Protein AF-A0A060W425-F1 (afdb_monomer_lite)

Sequence (145 aa):
MTELSAAEKEDCVIVVFIAETDQQYANSVADNLKRLFPVEIQSGLLEIISPSVHFYPDFSRLKESFGDPKERVRWRTKQNLDYCFLMMYAQSKGTYYVQLEDDIVARPNYFTTMKNFALQQPSEEWMILEFSQLGFIGKPRPMPK

pLDDT: mean 83.43, std 13.23, range [44.88, 96.69]

Radius of gyration: 17.03 Å; chains: 1; bounding box: 37×42×44 Å

Foldseek 3Di:
DPQDDPVRLVQAAAEAEPADQPPVVLVVVVVVCCV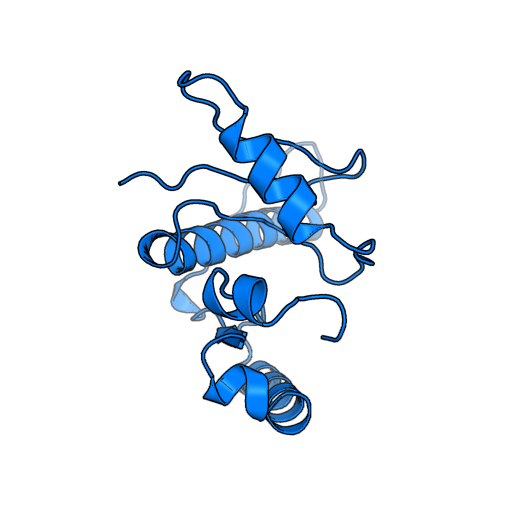VPVPCVVVRNYHYDYDHPVLDDDLVPDDDDPPDDSVVSSVVVSVVSSVVVQLVVCLVPHQKDFDADPPDDDDRCNSVVLVVVVVPDPPPQDAWDADDPDDRHGTIGGRDD

Organism: Oncorhynchus mykiss (NCBI:txid8022)

InterPro domains:
  IPR006759 Glycosyl transferase family 54 [PTHR12062] (2-139)
  IPR057279 MGAT4, conserved region [PF04666] (2-139)

Structure (mmCIF, N/CA/C/O backbone):
data_AF-A0A060W425-F1
#
_entry.id   AF-A0A060W425-F1
#
loop_
_atom_site.group_PDB
_atom_site.id
_atom_site.type_symbol
_atom_site.label_atom_id
_atom_site.label_alt_id
_atom_site.label_comp_id
_atom_site.label_asym_id
_atom_site.label_entity_id
_atom_site.label_seq_id
_atom_site.pdbx_PDB_ins_code
_atom_site.Cartn_x
_atom_site.Cartn_y
_atom_site.Cartn_z
_atom_site.occupancy
_atom_site.B_iso_or_equiv
_atom_site.auth_seq_id
_atom_site.auth_comp_id
_atom_site.auth_asym_id
_atom_site.auth_atom_id
_atom_site.pdbx_PDB_model_num
ATOM 1 N N . MET A 1 1 ? -0.671 -10.624 11.984 1.00 56.53 1 MET A N 1
ATOM 2 C CA . MET A 1 1 ? -1.253 -9.300 12.308 1.00 56.53 1 MET A CA 1
ATOM 3 C C . MET A 1 1 ? -1.715 -9.252 13.769 1.00 56.53 1 MET A C 1
ATOM 5 O O . MET A 1 1 ? -2.893 -9.058 14.057 1.00 56.53 1 MET A O 1
ATOM 9 N N . THR A 1 2 ? -0.782 -9.466 14.699 1.00 56.69 2 THR A N 1
ATOM 10 C CA . THR A 1 2 ? -1.025 -9.521 16.156 1.00 56.69 2 THR A CA 1
ATOM 11 C C . THR A 1 2 ? -0.772 -8.191 16.864 1.00 56.69 2 THR A C 1
ATOM 13 O O . THR A 1 2 ? -1.155 -8.045 18.015 1.00 56.69 2 THR A O 1
ATOM 16 N N . GLU A 1 3 ? -0.164 -7.226 16.171 1.00 72.94 3 GLU A N 1
ATOM 17 C CA . GLU A 1 3 ? 0.306 -5.963 16.758 1.00 72.94 3 GLU A CA 1
ATOM 18 C C . GLU A 1 3 ? -0.699 -4.804 16.649 1.00 72.94 3 GLU A C 1
ATOM 20 O O . GLU A 1 3 ? -0.427 -3.727 17.167 1.00 72.94 3 GLU A O 1
ATOM 25 N N . LEU A 1 4 ? -1.839 -5.001 15.971 1.00 81.88 4 LEU A N 1
ATOM 26 C CA . LEU A 1 4 ? -2.929 -4.019 15.915 1.00 81.88 4 LEU A CA 1
ATOM 27 C C . LEU A 1 4 ? -4.038 -4.422 16.886 1.00 81.88 4 LEU A C 1
ATOM 29 O O . LEU A 1 4 ? -4.554 -5.545 16.819 1.00 81.88 4 LEU A O 1
ATOM 33 N N . SER A 1 5 ? -4.434 -3.492 17.748 1.00 87.12 5 SER A N 1
ATOM 34 C CA . SER A 1 5 ? -5.623 -3.625 18.591 1.00 87.12 5 SER A CA 1
ATOM 35 C C . SER A 1 5 ? -6.909 -3.620 17.753 1.00 87.12 5 SER A C 1
ATOM 37 O O . SER A 1 5 ? -6.912 -3.215 16.592 1.00 87.12 5 SER A O 1
ATOM 39 N N . ALA A 1 6 ? -8.030 -4.064 18.332 1.00 87.94 6 ALA A N 1
ATOM 40 C CA . ALA A 1 6 ? -9.319 -4.076 17.630 1.00 87.94 6 ALA A CA 1
ATOM 41 C C . ALA A 1 6 ? -9.726 -2.677 17.129 1.00 87.94 6 ALA A C 1
ATOM 43 O O . ALA A 1 6 ? -10.121 -2.537 15.978 1.00 87.94 6 ALA A O 1
ATOM 44 N N . ALA A 1 7 ? -9.527 -1.644 17.954 1.00 88.75 7 ALA A N 1
ATOM 45 C CA . ALA A 1 7 ? -9.812 -0.261 17.579 1.00 88.75 7 ALA A CA 1
ATOM 46 C C . ALA A 1 7 ? -8.915 0.233 16.431 1.00 88.75 7 ALA A C 1
ATOM 48 O O . ALA A 1 7 ? -9.385 0.931 15.542 1.00 88.75 7 ALA A O 1
ATOM 49 N N . GLU A 1 8 ? -7.632 -0.146 16.413 1.00 88.94 8 GLU A N 1
ATOM 50 C CA . GLU A 1 8 ? -6.732 0.233 15.315 1.00 88.94 8 GLU A CA 1
ATOM 51 C C . GLU A 1 8 ? -7.090 -0.485 14.009 1.00 88.94 8 GLU A C 1
ATOM 53 O O . GLU A 1 8 ? -6.965 0.102 12.941 1.00 88.94 8 GLU A O 1
ATOM 58 N N . LYS A 1 9 ? -7.579 -1.730 14.075 1.00 89.19 9 LYS A N 1
ATOM 59 C CA . LYS A 1 9 ? -8.061 -2.462 12.891 1.00 89.19 9 LYS A CA 1
ATOM 60 C C . LYS A 1 9 ? -9.308 -1.829 12.271 1.00 89.19 9 LYS A C 1
ATOM 62 O O . LYS A 1 9 ? -9.486 -1.929 11.067 1.00 89.19 9 LYS A O 1
ATOM 67 N N . GLU A 1 10 ? -10.159 -1.196 13.071 1.00 90.31 10 GLU A N 1
ATOM 68 C CA . GLU A 1 10 ? -11.336 -0.469 12.572 1.00 90.31 10 GLU A CA 1
ATOM 69 C C . GLU A 1 10 ? -10.977 0.910 11.993 1.00 90.31 10 GLU A C 1
ATOM 71 O O . GLU A 1 10 ? -11.701 1.443 11.158 1.00 90.31 10 GLU A O 1
ATOM 76 N N . ASP A 1 11 ? -9.848 1.478 12.416 1.00 91.25 11 ASP A N 1
ATOM 77 C CA . ASP A 1 11 ? -9.389 2.823 12.052 1.00 91.25 11 ASP A CA 1
ATOM 78 C C . ASP A 1 11 ? -8.332 2.821 10.930 1.00 91.25 11 ASP A C 1
ATOM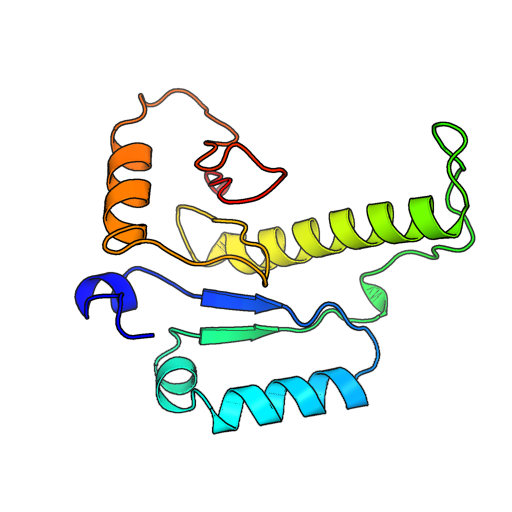 80 O O . ASP A 1 11 ? -7.753 3.859 10.601 1.00 91.25 11 ASP A O 1
ATOM 84 N N . CYS A 1 12 ? -8.045 1.663 10.329 1.00 92.19 12 CYS A N 1
ATOM 85 C CA . CYS A 1 12 ? -7.091 1.563 9.231 1.00 92.19 12 CYS A CA 1
ATOM 86 C C . CYS A 1 12 ? -7.496 0.549 8.165 1.00 92.19 12 CYS A C 1
ATOM 88 O O . CYS A 1 12 ? -8.253 -0.387 8.403 1.00 92.19 12 CYS A O 1
ATOM 90 N N . VAL A 1 13 ? -6.930 0.741 6.975 1.00 94.19 13 VAL A N 1
ATOM 91 C CA . VAL A 1 13 ? -7.003 -0.207 5.866 1.00 94.19 13 VAL A CA 1
ATOM 92 C C . VAL A 1 13 ? -5.581 -0.475 5.397 1.00 94.19 13 VAL A C 1
ATOM 94 O O . VAL A 1 13 ? -4.799 0.450 5.168 1.00 94.19 13 VAL A O 1
ATOM 97 N N . ILE A 1 14 ? -5.243 -1.750 5.263 1.00 93.69 14 ILE A N 1
ATOM 98 C CA . ILE A 1 14 ? -3.970 -2.229 4.743 1.00 93.69 14 ILE A CA 1
ATOM 99 C C . ILE A 1 14 ? -4.192 -2.602 3.282 1.00 93.69 14 ILE A C 1
ATOM 101 O O . ILE A 1 14 ? -4.981 -3.488 2.969 1.00 93.69 14 ILE A O 1
ATOM 105 N N . VAL A 1 15 ? -3.470 -1.942 2.383 1.00 95.06 15 VAL A N 1
ATOM 106 C CA . VAL A 1 15 ? -3.530 -2.229 0.949 1.00 95.06 15 VAL A CA 1
ATOM 107 C C . VAL A 1 15 ? -2.252 -2.948 0.537 1.00 95.06 15 VAL A C 1
ATOM 109 O O . VAL A 1 15 ? -1.162 -2.386 0.625 1.00 95.06 15 VAL A O 1
ATOM 112 N N . VAL A 1 16 ? -2.384 -4.185 0.067 1.00 95.06 16 VAL A N 1
ATOM 113 C CA . VAL A 1 16 ? -1.292 -4.950 -0.540 1.00 95.06 16 VAL A CA 1
ATOM 114 C C . VAL A 1 16 ? -1.376 -4.794 -2.049 1.00 95.06 16 VAL A C 1
ATOM 116 O O . VAL A 1 16 ? -2.311 -5.271 -2.694 1.00 95.06 16 VAL A O 1
ATOM 119 N N . PHE A 1 17 ? -0.378 -4.123 -2.615 1.00 95.06 17 PHE A N 1
ATOM 120 C CA . PHE A 1 17 ? -0.268 -3.921 -4.051 1.00 95.06 17 PHE A CA 1
ATOM 121 C C . PHE A 1 17 ? 0.673 -4.938 -4.680 1.00 95.06 17 PHE A C 1
ATOM 123 O O . PHE A 1 17 ? 1.878 -4.929 -4.439 1.00 95.06 17 PHE A O 1
ATOM 130 N N . ILE A 1 18 ? 0.117 -5.797 -5.527 1.00 94.88 18 ILE A N 1
ATOM 131 C CA . ILE A 1 18 ? 0.885 -6.731 -6.340 1.00 94.88 18 ILE A CA 1
ATOM 132 C C . ILE A 1 18 ? 1.284 -5.987 -7.613 1.00 94.88 18 ILE A C 1
ATOM 134 O O . ILE A 1 18 ? 0.512 -5.929 -8.568 1.00 94.88 18 ILE A O 1
ATOM 138 N N . ALA A 1 19 ? 2.473 -5.385 -7.608 1.00 92.19 19 ALA A N 1
ATOM 139 C CA . ALA A 1 19 ? 2.974 -4.509 -8.668 1.00 92.19 19 ALA A CA 1
ATOM 140 C C . ALA A 1 19 ? 3.421 -5.263 -9.941 1.00 92.19 19 ALA A C 1
ATOM 142 O O . ALA A 1 19 ? 4.462 -4.955 -10.520 1.00 92.19 19 ALA A O 1
ATOM 143 N N . GLU A 1 20 ? 2.640 -6.246 -10.386 1.00 91.38 20 GLU A N 1
ATOM 144 C CA . GLU A 1 20 ? 2.913 -7.078 -11.556 1.00 91.38 20 GLU A CA 1
ATOM 145 C C . GLU A 1 20 ? 1.784 -6.972 -12.576 1.00 91.38 20 GLU A C 1
ATOM 147 O O . GLU A 1 20 ? 0.606 -6.927 -12.227 1.00 91.38 20 GLU A O 1
ATOM 152 N N . THR A 1 21 ? 2.144 -6.944 -13.860 1.00 88.25 21 THR A N 1
ATOM 153 C CA . THR A 1 21 ? 1.168 -6.887 -14.962 1.00 88.25 21 THR A CA 1
ATOM 154 C C . THR A 1 21 ? 0.736 -8.265 -15.451 1.00 88.25 21 THR A C 1
ATOM 156 O O . THR A 1 21 ? -0.262 -8.373 -16.163 1.00 88.25 21 THR A O 1
ATOM 159 N N . ASP A 1 22 ? 1.491 -9.315 -15.112 1.00 92.94 22 ASP A N 1
ATOM 160 C CA . ASP A 1 22 ? 1.092 -10.691 -15.398 1.00 92.94 22 ASP A CA 1
ATOM 161 C C . ASP A 1 22 ? -0.068 -11.081 -14.477 1.00 92.94 22 ASP A C 1
ATOM 163 O O . ASP A 1 22 ? 0.096 -11.287 -13.273 1.00 92.94 22 ASP A O 1
ATOM 167 N N . GLN A 1 23 ? -1.256 -11.194 -15.068 1.00 90.38 23 GLN A N 1
ATOM 168 C CA . GLN A 1 23 ? -2.474 -11.537 -14.346 1.00 90.38 23 GLN A CA 1
ATOM 169 C C . GLN A 1 23 ? -2.427 -12.940 -13.740 1.00 90.38 23 GLN A C 1
ATOM 171 O O . GLN A 1 23 ? -3.002 -13.149 -12.676 1.00 90.38 23 GLN A O 1
ATOM 176 N N . GLN A 1 24 ? -1.765 -13.908 -14.378 1.00 93.81 24 GLN A N 1
ATOM 177 C CA . GLN A 1 24 ? -1.678 -15.264 -13.834 1.00 93.81 24 GLN A CA 1
ATOM 178 C C . GLN A 1 24 ? -0.841 -15.262 -12.559 1.00 93.81 24 GLN A C 1
ATOM 180 O O . GLN A 1 24 ? -1.267 -15.802 -11.535 1.00 93.81 24 GLN A O 1
ATOM 185 N N . TYR A 1 25 ? 0.307 -14.584 -12.602 1.00 94.31 25 TYR A N 1
ATOM 186 C CA . TYR A 1 25 ? 1.146 -14.402 -11.427 1.00 94.31 25 TYR A CA 1
ATOM 187 C C . TYR A 1 25 ? 0.410 -13.624 -10.331 1.00 94.31 25 TYR A C 1
ATOM 189 O O . TYR A 1 25 ? 0.303 -14.115 -9.206 1.00 94.31 25 TYR A O 1
ATOM 197 N N . ALA A 1 26 ? -0.175 -12.468 -10.659 1.00 94.94 26 ALA A N 1
ATOM 198 C CA . ALA A 1 26 ? -0.882 -11.642 -9.685 1.00 94.94 26 ALA A CA 1
ATOM 199 C C . ALA A 1 26 ? -2.044 -12.391 -9.013 1.00 94.94 26 ALA A C 1
ATOM 201 O O . ALA A 1 26 ? -2.179 -12.347 -7.789 1.00 94.94 26 ALA A O 1
ATOM 202 N N . ASN A 1 27 ? -2.826 -13.155 -9.781 1.00 94.69 27 ASN A N 1
ATOM 203 C CA . ASN A 1 27 ? -3.899 -13.988 -9.238 1.00 94.69 27 ASN A CA 1
ATOM 204 C C . ASN A 1 27 ? -3.356 -15.085 -8.316 1.00 94.69 27 ASN A C 1
ATOM 206 O O . ASN A 1 27 ? -3.911 -15.305 -7.243 1.00 94.69 27 ASN A O 1
ATOM 210 N N . SER A 1 28 ? -2.242 -15.728 -8.680 1.00 96.69 28 SER A N 1
ATOM 211 C CA . SER A 1 28 ? -1.628 -16.758 -7.834 1.00 96.69 28 SER A CA 1
ATOM 212 C C . SER A 1 28 ? -1.176 -16.209 -6.472 1.00 96.69 28 SER A C 1
ATOM 214 O O . SER A 1 28 ? -1.399 -16.850 -5.440 1.00 96.69 28 SER A O 1
ATOM 216 N N . VAL A 1 29 ? -0.607 -14.997 -6.446 1.00 95.75 29 VAL A N 1
ATOM 217 C CA . VAL A 1 29 ? -0.203 -14.317 -5.207 1.00 95.75 29 VAL A CA 1
ATOM 218 C C . VAL A 1 29 ? -1.433 -13.890 -4.407 1.00 95.75 29 VAL A C 1
ATOM 220 O O . VAL A 1 29 ? -1.498 -14.140 -3.204 1.00 95.75 29 VAL A O 1
ATOM 223 N N . ALA A 1 30 ? -2.443 -13.318 -5.065 1.00 95.31 30 ALA A N 1
ATOM 224 C CA . ALA A 1 30 ? -3.689 -12.925 -4.419 1.00 95.31 30 ALA A CA 1
ATOM 225 C C . ALA A 1 30 ? -4.400 -14.123 -3.771 1.00 95.31 30 ALA A C 1
ATOM 227 O O . ALA A 1 30 ? -4.858 -14.029 -2.635 1.00 95.31 30 ALA A O 1
ATOM 228 N N . ASP A 1 31 ? -4.452 -15.272 -4.443 1.00 96.31 31 ASP A N 1
ATOM 229 C CA . ASP A 1 31 ? -5.068 -16.487 -3.905 1.00 96.31 31 ASP A CA 1
ATOM 230 C C . ASP A 1 31 ? -4.250 -17.111 -2.768 1.00 96.31 31 ASP A C 1
ATOM 232 O O . ASP A 1 31 ? -4.805 -17.729 -1.856 1.00 96.31 31 ASP A O 1
ATOM 236 N N . ASN A 1 32 ? -2.928 -16.928 -2.765 1.00 96.62 32 ASN A N 1
ATOM 237 C CA . ASN A 1 32 ? -2.102 -17.268 -1.612 1.00 96.62 32 ASN A CA 1
ATOM 238 C C . ASN A 1 32 ? -2.469 -16.395 -0.399 1.00 96.62 32 ASN A C 1
ATOM 240 O O . ASN A 1 32 ? -2.811 -16.929 0.656 1.00 96.62 32 ASN A O 1
ATOM 244 N N . LEU A 1 33 ? -2.508 -15.074 -0.580 1.00 95.06 33 LEU A N 1
ATOM 245 C CA . LEU A 1 33 ? -2.860 -14.124 0.477 1.00 95.06 33 LEU A CA 1
ATOM 246 C C . LEU A 1 33 ? -4.280 -14.344 1.010 1.00 95.06 33 LEU A C 1
ATOM 248 O O . LEU A 1 33 ? -4.478 -14.324 2.221 1.00 95.06 33 LEU A O 1
ATOM 252 N N . LYS A 1 34 ? -5.252 -14.653 0.141 1.00 94.88 34 LYS A N 1
ATOM 253 C CA . LYS A 1 34 ? -6.622 -15.010 0.550 1.00 94.88 34 LYS A CA 1
ATOM 254 C C . LYS A 1 34 ? -6.679 -16.231 1.459 1.00 94.88 34 LYS A C 1
ATOM 256 O O . LYS A 1 34 ? -7.512 -16.279 2.357 1.00 94.88 34 LYS A O 1
ATOM 261 N N . ARG A 1 35 ? -5.809 -17.219 1.236 1.00 95.81 35 ARG A N 1
ATOM 262 C CA . ARG A 1 35 ? -5.730 -18.407 2.098 1.00 95.81 35 ARG A CA 1
ATOM 263 C C . ARG A 1 35 ? -5.042 -18.116 3.429 1.00 95.81 35 ARG A C 1
ATOM 265 O O . ARG A 1 35 ? -5.405 -18.735 4.422 1.00 95.81 35 ARG A O 1
ATOM 272 N N . LEU A 1 36 ? -4.069 -17.205 3.449 1.00 95.69 36 LEU A N 1
ATOM 273 C CA . LEU A 1 36 ? -3.323 -16.847 4.660 1.00 95.69 36 LEU A CA 1
ATOM 274 C C . LEU A 1 36 ? -4.072 -15.856 5.563 1.00 95.69 36 LEU A C 1
ATOM 276 O O . LEU A 1 36 ? -3.981 -15.975 6.782 1.00 95.69 36 LEU A O 1
ATOM 280 N N . PHE A 1 37 ? -4.817 -14.913 4.979 1.00 95.00 37 PHE A N 1
ATOM 281 C CA . PHE A 1 37 ? -5.486 -13.811 5.687 1.00 95.00 37 PHE A CA 1
ATOM 282 C C . PHE A 1 37 ? -6.987 -13.696 5.353 1.00 95.00 37 PHE A C 1
ATOM 284 O O . PHE A 1 37 ? -7.465 -12.612 5.005 1.00 95.00 37 PHE A O 1
ATOM 291 N N . PRO A 1 38 ? -7.767 -14.794 5.413 1.00 95.31 38 PRO A N 1
ATOM 292 C CA . PRO A 1 38 ? -9.171 -14.766 5.008 1.00 95.31 38 PRO A CA 1
ATOM 293 C C . PRO A 1 38 ? -10.013 -13.837 5.891 1.00 95.31 38 PRO A C 1
ATOM 295 O O . PRO A 1 38 ? -10.919 -13.175 5.390 1.00 95.31 38 PRO A O 1
ATOM 298 N N . VAL A 1 39 ? -9.702 -13.765 7.190 1.00 94.25 39 VAL A N 1
ATOM 299 C CA . VAL A 1 39 ? -10.453 -12.964 8.166 1.00 94.25 39 VAL A CA 1
ATOM 300 C C . VAL A 1 39 ? -10.241 -11.475 7.915 1.00 94.25 39 VAL A C 1
ATOM 302 O O . VAL A 1 39 ? -11.209 -10.725 7.861 1.00 94.25 39 VAL A O 1
ATOM 305 N N . GLU A 1 40 ? -8.994 -11.050 7.719 1.00 94.12 40 GLU A N 1
ATOM 306 C CA . GLU A 1 40 ? -8.654 -9.645 7.499 1.00 94.12 40 GLU A CA 1
ATOM 307 C C . GLU A 1 40 ? -9.164 -9.126 6.153 1.00 94.12 40 GLU A C 1
ATOM 309 O O . GLU A 1 40 ? -9.576 -7.972 6.051 1.00 94.12 40 GLU A O 1
ATOM 314 N N . ILE A 1 41 ? -9.193 -9.979 5.127 1.00 94.69 41 ILE A N 1
ATOM 315 C CA . ILE A 1 41 ? -9.787 -9.626 3.832 1.00 94.69 41 ILE A CA 1
ATOM 316 C C . ILE A 1 41 ? -11.304 -9.516 3.956 1.00 94.69 41 ILE A C 1
ATOM 318 O O . ILE A 1 41 ? -11.899 -8.554 3.476 1.00 94.69 41 ILE A O 1
ATOM 322 N N . GLN A 1 42 ? -11.946 -10.476 4.626 1.00 94.12 42 GLN A N 1
ATOM 323 C CA . GLN A 1 42 ? -13.394 -10.456 4.813 1.00 94.12 42 GLN A CA 1
ATOM 324 C C . GLN A 1 42 ? -13.854 -9.264 5.661 1.00 94.12 42 GLN A C 1
ATOM 326 O O . GLN A 1 42 ? -14.927 -8.720 5.407 1.00 94.12 42 GLN A O 1
ATOM 331 N N . SER A 1 43 ? -13.056 -8.843 6.646 1.00 93.62 43 SER A N 1
ATOM 332 C CA . SER A 1 43 ? -13.360 -7.673 7.471 1.00 93.62 43 SER A CA 1
ATOM 333 C C . SER A 1 43 ? -13.112 -6.339 6.759 1.00 93.62 43 SER A C 1
ATOM 335 O O . SER A 1 43 ? -13.434 -5.300 7.325 1.00 93.62 43 SER A O 1
ATOM 337 N N . GLY A 1 44 ? -12.512 -6.345 5.562 1.00 92.44 44 GLY A N 1
ATOM 338 C CA . GLY A 1 44 ? -12.097 -5.132 4.851 1.00 92.44 44 GLY A CA 1
ATOM 339 C C . GLY A 1 44 ? -10.839 -4.466 5.419 1.00 92.44 44 GLY A C 1
ATOM 340 O O . GLY A 1 44 ? -10.481 -3.379 4.980 1.00 92.44 44 GLY A O 1
ATOM 341 N N . LEU A 1 45 ? -10.149 -5.113 6.368 1.00 94.06 45 LEU A N 1
ATOM 342 C CA . LEU A 1 45 ? -8.878 -4.618 6.903 1.00 94.06 45 LEU A CA 1
ATOM 343 C C . LEU A 1 45 ? -7.761 -4.759 5.866 1.00 94.06 45 LEU A C 1
ATOM 345 O O . LEU A 1 45 ? -6.883 -3.906 5.802 1.00 94.06 45 LEU A O 1
ATOM 349 N N . LEU A 1 46 ? -7.773 -5.841 5.082 1.00 95.50 46 LEU A N 1
ATOM 350 C CA . LEU A 1 46 ? -6.770 -6.127 4.062 1.00 95.50 46 LEU A CA 1
ATOM 351 C C . LEU A 1 46 ? -7.394 -6.109 2.665 1.00 95.50 46 LEU A C 1
ATOM 353 O O . LEU A 1 46 ? -8.208 -6.964 2.323 1.00 95.50 46 LEU A O 1
ATOM 357 N N . GLU A 1 47 ? -6.951 -5.184 1.825 1.00 95.62 47 GLU A N 1
ATOM 358 C CA . GLU A 1 47 ? -7.328 -5.110 0.417 1.00 95.62 47 GLU A CA 1
ATOM 359 C C . GLU A 1 47 ? -6.143 -5.510 -0.459 1.00 95.62 47 GLU A C 1
ATOM 361 O O . GLU A 1 47 ? -5.016 -5.066 -0.247 1.00 95.62 47 GLU A O 1
ATOM 366 N N . ILE A 1 48 ? -6.388 -6.353 -1.460 1.00 95.44 48 ILE A N 1
ATOM 367 C CA . ILE A 1 48 ? -5.363 -6.794 -2.408 1.00 95.44 48 ILE A CA 1
ATOM 368 C C . ILE A 1 48 ? -5.706 -6.204 -3.764 1.00 95.44 48 ILE A C 1
ATOM 370 O O . ILE A 1 48 ? -6.794 -6.449 -4.289 1.00 95.44 48 ILE A O 1
ATOM 374 N N . ILE A 1 49 ? -4.774 -5.452 -4.340 1.00 94.94 49 ILE A N 1
ATOM 375 C CA . ILE A 1 49 ? -4.958 -4.824 -5.645 1.00 94.94 49 ILE A CA 1
ATOM 376 C C . ILE A 1 49 ? -3.774 -5.115 -6.560 1.00 94.94 49 ILE A C 1
ATOM 378 O O . ILE A 1 49 ? -2.648 -5.328 -6.112 1.00 94.94 49 ILE A O 1
ATOM 382 N N . SER A 1 50 ? -4.031 -5.091 -7.862 1.00 94.25 50 SER A N 1
ATOM 383 C CA . SER A 1 50 ? -3.016 -5.200 -8.904 1.00 94.25 50 SER A CA 1
ATOM 384 C C . SER A 1 50 ? -3.297 -4.169 -9.998 1.00 94.25 50 SER A C 1
ATOM 386 O O . SER A 1 50 ? -4.460 -3.829 -10.244 1.00 94.25 50 SER A O 1
ATOM 388 N N . PRO A 1 51 ? -2.264 -3.660 -10.674 1.00 92.00 51 PRO A N 1
ATOM 389 C CA . PRO A 1 51 ? -2.424 -2.649 -11.701 1.00 92.00 51 PRO A CA 1
ATOM 390 C C . PRO A 1 51 ? -2.920 -3.287 -13.002 1.00 92.00 51 PRO A C 1
ATOM 392 O O . PRO A 1 51 ? -2.592 -4.427 -13.334 1.00 92.00 51 PRO A O 1
ATOM 395 N N . SER A 1 52 ? -3.680 -2.528 -13.791 1.00 89.25 52 SER A N 1
ATOM 396 C CA . SER A 1 52 ? -3.909 -2.892 -15.191 1.00 89.25 52 SER A CA 1
ATOM 397 C C . SER A 1 52 ? -2.650 -2.603 -16.005 1.00 89.25 52 SER A C 1
ATOM 399 O O . SER A 1 52 ? -1.999 -1.581 -15.793 1.00 89.25 52 SER A O 1
ATOM 401 N N . VAL A 1 53 ? -2.344 -3.435 -17.003 1.00 86.44 53 V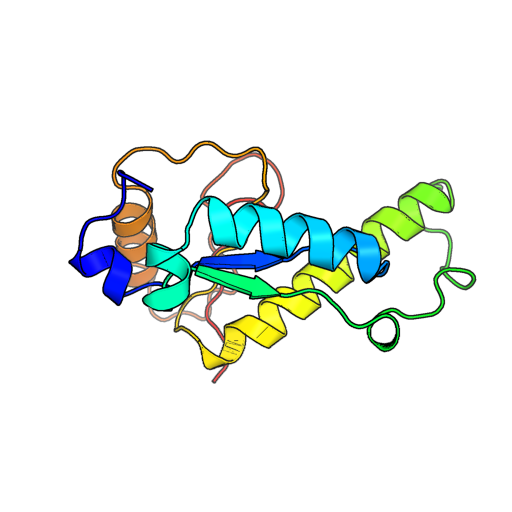AL A N 1
ATOM 402 C CA . VAL A 1 53 ? -1.241 -3.175 -17.947 1.00 86.44 53 VAL A CA 1
ATOM 403 C C . VAL A 1 53 ? -1.377 -1.811 -18.638 1.00 86.44 53 VAL A C 1
ATOM 405 O O . VAL A 1 53 ? -0.377 -1.172 -18.943 1.00 86.44 53 VAL A O 1
ATOM 408 N N . HIS A 1 54 ? -2.611 -1.327 -18.815 1.00 88.12 54 HIS A N 1
ATOM 409 C CA . HIS A 1 54 ? -2.907 -0.032 -19.433 1.00 88.12 54 HIS A CA 1
ATOM 410 C C . HIS A 1 54 ? -2.581 1.175 -18.549 1.00 88.12 54 HIS A C 1
ATOM 412 O O . HIS A 1 54 ? -2.589 2.300 -19.0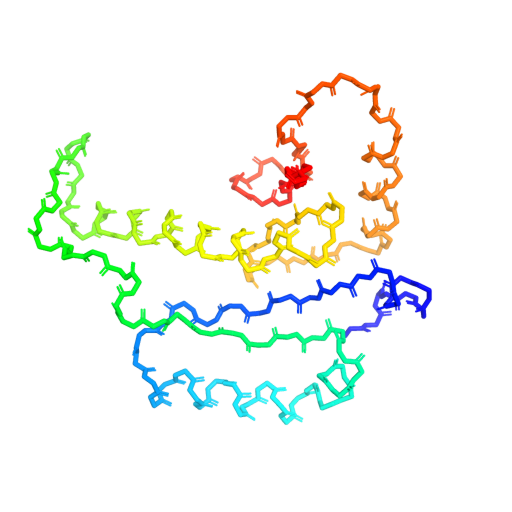41 1.00 88.12 54 HIS A O 1
ATOM 418 N N . PHE A 1 55 ? -2.318 0.964 -17.258 1.00 89.00 55 PHE A N 1
ATOM 419 C CA . PHE A 1 55 ? -1.892 2.038 -16.366 1.00 89.00 55 PHE A CA 1
ATOM 420 C C . PHE A 1 55 ? -0.451 2.479 -16.655 1.00 89.00 55 PHE A C 1
ATOM 422 O O . PHE A 1 55 ? -0.108 3.648 -16.480 1.00 89.00 55 PHE A O 1
ATOM 429 N N . TYR A 1 56 ? 0.396 1.559 -17.120 1.00 90.19 56 TYR A N 1
ATOM 430 C CA . TYR A 1 56 ? 1.794 1.858 -17.386 1.00 90.19 56 TYR A CA 1
ATOM 431 C C . TYR A 1 56 ? 1.994 2.436 -18.793 1.00 90.19 56 TYR A C 1
ATOM 433 O O . TYR A 1 56 ? 1.412 1.938 -19.760 1.00 90.19 56 TYR A O 1
ATOM 441 N N . PRO A 1 57 ? 2.852 3.460 -18.943 1.00 88.56 57 PRO A N 1
ATOM 442 C CA . PRO A 1 57 ? 3.241 3.968 -20.245 1.00 88.56 57 PRO A CA 1
ATOM 443 C C . PRO A 1 57 ? 4.195 2.994 -20.948 1.00 88.56 57 PRO A C 1
ATOM 445 O O . PRO A 1 57 ? 4.756 2.073 -20.351 1.00 88.56 57 PRO A O 1
ATOM 448 N N . ASP A 1 58 ? 4.446 3.251 -22.229 1.00 86.00 58 ASP A N 1
ATOM 449 C CA . ASP A 1 58 ? 5.471 2.539 -22.987 1.00 86.00 58 ASP A CA 1
ATOM 450 C C . ASP A 1 58 ? 6.877 2.861 -22.445 1.00 86.00 58 ASP A C 1
ATOM 452 O O . ASP A 1 58 ? 7.467 3.909 -22.729 1.00 86.00 58 ASP A O 1
ATOM 456 N N . PHE A 1 59 ? 7.429 1.925 -21.670 1.00 86.00 59 PHE A N 1
ATOM 457 C CA . PHE A 1 59 ? 8.756 2.044 -21.072 1.00 86.00 59 PHE A CA 1
ATOM 458 C C . PHE A 1 59 ? 9.908 2.015 -22.089 1.00 86.00 59 PHE A C 1
ATOM 460 O O . PHE A 1 59 ? 11.041 2.335 -21.728 1.00 86.00 59 PHE A O 1
ATOM 467 N N . SER A 1 60 ? 9.665 1.656 -23.355 1.00 81.75 60 SER A N 1
ATOM 468 C CA . SER A 1 60 ? 10.716 1.655 -24.384 1.00 81.75 60 SER A CA 1
ATOM 469 C C . SER A 1 60 ? 11.181 3.067 -24.763 1.00 81.75 60 SER A C 1
ATOM 471 O O . SER A 1 60 ? 12.288 3.241 -25.275 1.00 81.75 60 SER A O 1
ATOM 473 N N . ARG A 1 61 ? 10.358 4.083 -24.471 1.00 80.19 61 ARG A N 1
ATOM 474 C CA . ARG A 1 61 ? 10.583 5.491 -24.839 1.00 80.19 61 ARG A CA 1
ATOM 475 C C . ARG A 1 61 ? 11.139 6.348 -23.704 1.00 80.19 61 ARG A C 1
ATOM 477 O O . ARG A 1 61 ? 11.157 7.574 -23.817 1.00 80.19 61 ARG A O 1
ATOM 484 N N . LEU A 1 62 ? 11.559 5.734 -22.599 1.00 82.38 62 LEU A N 1
ATOM 485 C CA . LEU A 1 62 ? 12.112 6.474 -21.469 1.00 82.38 62 LEU A CA 1
ATOM 486 C C . LEU A 1 62 ? 13.423 7.162 -21.858 1.00 82.38 62 LEU A C 1
ATOM 488 O O . LEU A 1 62 ? 14.306 6.555 -22.465 1.00 82.38 62 LEU A O 1
ATOM 492 N N . LYS A 1 63 ? 13.551 8.437 -21.482 1.00 77.75 63 LYS A N 1
ATOM 493 C CA . LYS A 1 63 ? 14.807 9.175 -21.617 1.00 77.75 63 LYS A CA 1
ATOM 494 C C . LYS A 1 63 ? 15.798 8.659 -20.584 1.00 77.75 63 LYS A C 1
ATOM 496 O O . LYS A 1 63 ? 15.465 8.552 -19.407 1.00 77.75 63 LYS A O 1
ATOM 501 N N . GLU A 1 64 ? 17.018 8.390 -21.024 1.00 75.69 64 GLU A N 1
ATOM 502 C CA . GLU A 1 64 ? 18.121 8.122 -20.111 1.00 75.69 64 GLU A CA 1
ATOM 503 C C . GLU A 1 64 ? 18.416 9.386 -19.298 1.00 75.69 64 GLU A C 1
ATOM 505 O O . GLU A 1 64 ? 18.487 10.497 -19.827 1.00 75.69 64 GLU A O 1
ATOM 510 N N . SER A 1 65 ? 18.552 9.215 -17.990 1.00 73.81 65 SER A N 1
ATOM 511 C CA . SER A 1 65 ? 18.829 10.291 -17.044 1.00 73.81 65 SER A CA 1
ATOM 512 C C . SER A 1 65 ? 19.973 9.866 -16.138 1.00 73.81 65 SER A C 1
ATOM 514 O O . SER A 1 65 ? 20.056 8.695 -15.776 1.00 73.81 65 SER A O 1
ATOM 516 N N . PHE A 1 66 ? 20.840 10.806 -15.758 1.00 68.88 66 PHE A N 1
ATOM 517 C CA . PHE A 1 66 ? 21.940 10.576 -14.808 1.00 68.88 66 PHE A CA 1
ATOM 518 C C . PHE A 1 66 ? 22.950 9.481 -15.215 1.00 68.88 66 PHE A C 1
ATOM 520 O O . PHE A 1 66 ? 23.660 8.961 -14.361 1.00 68.88 66 PHE A O 1
ATOM 527 N N . GLY A 1 67 ? 23.034 9.134 -16.507 1.00 77.69 67 GLY A N 1
ATOM 528 C CA . GLY A 1 67 ? 23.940 8.090 -17.008 1.00 77.69 67 GLY A CA 1
ATOM 529 C C . GLY A 1 67 ? 23.564 6.667 -16.578 1.00 77.69 67 GLY A C 1
ATOM 530 O O . GLY A 1 67 ? 24.388 5.761 -16.679 1.00 77.69 67 GLY A O 1
ATOM 531 N N . ASP A 1 68 ? 22.342 6.465 -16.076 1.00 80.62 68 ASP A N 1
ATOM 532 C CA . ASP A 1 68 ? 21.876 5.157 -15.630 1.00 80.62 68 ASP A CA 1
ATOM 533 C C . ASP A 1 68 ? 21.564 4.216 -16.811 1.00 80.62 68 ASP A C 1
ATOM 535 O O . ASP A 1 68 ? 21.014 4.660 -17.824 1.00 80.62 68 ASP A O 1
ATOM 539 N N . PRO A 1 69 ? 21.811 2.897 -16.670 1.00 84.81 69 PRO A N 1
ATOM 540 C CA . PRO A 1 69 ? 21.353 1.908 -17.641 1.00 84.81 69 PRO A CA 1
ATOM 541 C C . PRO A 1 69 ? 19.833 1.966 -17.834 1.00 84.81 69 PRO A C 1
ATOM 543 O O . PRO A 1 69 ? 19.085 2.166 -16.872 1.00 84.81 69 PRO A O 1
ATOM 546 N N . LYS A 1 70 ? 19.354 1.697 -19.056 1.00 83.12 70 LYS A N 1
ATOM 547 C CA . LYS A 1 70 ? 17.916 1.729 -19.394 1.00 83.12 70 LYS A CA 1
ATOM 548 C C . LYS A 1 70 ? 17.043 0.893 -18.459 1.00 83.12 70 LYS A C 1
ATOM 550 O O . LYS A 1 70 ? 15.942 1.314 -18.119 1.00 83.12 70 LYS A O 1
ATOM 555 N N . GLU A 1 71 ? 17.528 -0.263 -18.011 1.00 85.31 71 GLU A N 1
ATOM 556 C CA . GLU A 1 71 ? 16.801 -1.112 -17.060 1.00 85.31 71 GLU A CA 1
ATOM 557 C C . GLU A 1 71 ? 16.603 -0.431 -15.707 1.00 85.31 71 GLU A C 1
ATOM 559 O O . GLU A 1 71 ? 15.511 -0.472 -15.144 1.00 85.31 71 GLU A O 1
ATOM 564 N N . ARG A 1 72 ? 17.630 0.266 -15.213 1.00 84.31 72 ARG A N 1
ATOM 565 C CA . ARG A 1 72 ? 17.571 0.997 -13.946 1.00 84.31 72 ARG A CA 1
ATOM 566 C C . ARG A 1 72 ? 16.636 2.201 -14.041 1.00 84.31 72 ARG A C 1
ATOM 568 O O . ARG A 1 72 ? 15.882 2.464 -13.104 1.00 84.31 72 ARG A O 1
ATOM 575 N N . VAL A 1 73 ? 16.646 2.901 -15.177 1.00 86.06 73 VAL A N 1
ATOM 576 C CA . VAL A 1 73 ? 15.688 3.981 -15.465 1.00 86.06 73 VAL A CA 1
ATOM 577 C C . VAL A 1 73 ? 14.264 3.421 -15.490 1.00 86.06 73 VAL A C 1
ATOM 579 O O . VAL A 1 73 ? 13.401 3.926 -14.777 1.00 86.06 73 VAL A O 1
ATOM 582 N N . ARG A 1 74 ? 14.033 2.320 -16.218 1.00 88.00 74 ARG A N 1
ATOM 583 C CA . ARG A 1 74 ? 12.733 1.637 -16.270 1.00 88.00 74 ARG A CA 1
ATOM 584 C C . ARG A 1 74 ? 12.247 1.216 -14.888 1.00 88.00 74 ARG A C 1
ATOM 586 O O . ARG A 1 74 ? 11.094 1.485 -14.564 1.00 88.00 74 ARG A O 1
ATOM 593 N N . TRP A 1 75 ? 13.109 0.603 -14.078 1.00 86.62 75 TRP A N 1
ATOM 594 C CA . TRP A 1 75 ? 12.778 0.177 -12.718 1.00 86.62 75 TRP A CA 1
ATOM 595 C C . TRP A 1 75 ? 12.307 1.351 -11.855 1.00 86.62 75 TRP A C 1
ATOM 597 O O . TRP A 1 75 ? 11.231 1.295 -11.266 1.00 86.62 75 TRP A O 1
ATOM 607 N N . ARG A 1 76 ? 13.056 2.460 -11.845 1.00 86.06 76 ARG A N 1
ATOM 608 C CA . ARG A 1 76 ? 12.687 3.655 -11.069 1.00 86.06 76 ARG A CA 1
ATOM 609 C C . ARG A 1 76 ? 11.428 4.339 -11.580 1.00 86.06 76 ARG A C 1
ATOM 611 O O . ARG A 1 76 ? 10.629 4.821 -10.782 1.00 86.06 76 ARG A O 1
ATOM 618 N N . THR A 1 77 ? 11.234 4.402 -12.895 1.00 89.44 77 THR A N 1
ATOM 619 C CA . THR A 1 77 ? 9.998 4.954 -13.456 1.00 89.44 77 THR A CA 1
ATOM 620 C C . THR A 1 77 ? 8.802 4.091 -13.080 1.00 89.44 77 THR A C 1
ATOM 622 O O . THR A 1 77 ? 7.790 4.633 -12.645 1.00 89.44 77 THR A O 1
ATOM 625 N N . LYS A 1 78 ? 8.924 2.763 -13.191 1.00 90.81 78 LYS A N 1
ATOM 626 C CA . LYS A 1 78 ? 7.874 1.833 -12.773 1.00 90.81 78 LYS A CA 1
ATOM 627 C C . LYS A 1 78 ? 7.548 2.009 -11.289 1.00 90.81 78 LYS A C 1
ATOM 629 O O . LYS A 1 78 ? 6.387 2.216 -10.970 1.00 90.81 78 LYS A O 1
ATOM 634 N N . GLN A 1 79 ? 8.555 2.041 -10.417 1.00 89.88 79 GLN A N 1
ATOM 635 C CA . GLN A 1 79 ? 8.359 2.230 -8.976 1.00 89.88 79 GLN A CA 1
ATOM 636 C C . GLN A 1 79 ? 7.618 3.539 -8.644 1.00 89.88 79 GLN A C 1
ATOM 638 O O . GLN A 1 79 ? 6.718 3.552 -7.811 1.00 89.88 79 GLN A O 1
ATOM 643 N N . ASN A 1 80 ? 7.940 4.646 -9.319 1.00 90.75 80 ASN A N 1
ATOM 644 C CA . ASN A 1 80 ? 7.201 5.897 -9.117 1.00 90.75 80 ASN A CA 1
ATOM 645 C C . ASN A 1 80 ? 5.729 5.779 -9.539 1.00 90.75 80 ASN A C 1
ATOM 647 O O . ASN A 1 80 ? 4.851 6.283 -8.842 1.00 90.75 80 ASN A O 1
ATOM 651 N N . LEU A 1 81 ? 5.450 5.102 -10.655 1.00 91.94 81 LEU A N 1
ATOM 652 C CA . LEU A 1 81 ? 4.079 4.858 -11.107 1.00 91.94 81 LEU A CA 1
ATOM 653 C C . LEU A 1 81 ? 3.325 3.934 -10.148 1.00 91.94 81 LEU A C 1
ATOM 655 O O . LEU A 1 81 ? 2.157 4.185 -9.866 1.00 91.94 81 LEU A O 1
ATOM 659 N N . ASP A 1 82 ? 4.000 2.922 -9.608 1.00 92.56 82 ASP A N 1
ATOM 660 C CA . ASP A 1 82 ? 3.471 2.015 -8.590 1.00 92.56 82 ASP A CA 1
ATOM 661 C C . ASP A 1 82 ? 3.007 2.794 -7.349 1.00 92.56 82 ASP A C 1
ATOM 663 O O . ASP A 1 82 ? 1.882 2.622 -6.877 1.00 92.56 82 ASP A O 1
ATOM 667 N N . TYR A 1 83 ? 3.823 3.741 -6.879 1.00 90.44 83 TYR A N 1
ATOM 668 C CA . TYR A 1 83 ? 3.446 4.634 -5.782 1.00 90.44 83 TYR A CA 1
ATOM 669 C C . TYR A 1 83 ? 2.287 5.565 -6.146 1.00 90.44 83 TYR A C 1
ATOM 671 O O . TYR A 1 83 ? 1.397 5.784 -5.324 1.00 90.44 83 TYR A O 1
ATOM 679 N N . CYS A 1 84 ? 2.258 6.108 -7.366 1.00 90.75 84 CYS A N 1
ATOM 680 C CA . CYS A 1 84 ? 1.131 6.915 -7.838 1.00 90.75 84 CYS A CA 1
ATOM 681 C C . CYS A 1 84 ? -0.177 6.118 -7.855 1.00 90.75 84 CYS A C 1
ATOM 683 O O . CYS A 1 84 ? -1.196 6.627 -7.392 1.00 90.75 84 CYS A O 1
ATOM 685 N N . PHE A 1 85 ? -0.147 4.873 -8.335 1.00 92.50 85 PHE A N 1
ATOM 686 C CA . PHE A 1 85 ? -1.313 3.992 -8.364 1.00 92.50 85 PHE A CA 1
ATOM 687 C C . PHE A 1 85 ? -1.870 3.752 -6.959 1.00 92.50 85 PHE A C 1
ATOM 689 O O . PHE A 1 85 ? -3.061 3.946 -6.718 1.00 92.50 85 PHE A O 1
ATOM 696 N N . LEU A 1 86 ? -0.992 3.384 -6.022 1.00 92.06 86 LEU A N 1
ATOM 697 C CA . LEU A 1 86 ? -1.344 3.172 -4.621 1.00 92.06 86 LEU A CA 1
ATOM 698 C C . LEU A 1 86 ? -1.957 4.421 -3.981 1.00 92.06 86 LEU A C 1
ATOM 700 O O . LEU A 1 86 ? -3.011 4.335 -3.355 1.00 92.06 86 LEU A O 1
ATOM 704 N N . MET A 1 87 ? -1.335 5.587 -4.175 1.00 89.88 87 MET A N 1
ATOM 705 C CA . MET A 1 87 ? -1.856 6.849 -3.644 1.00 89.88 87 MET A CA 1
ATOM 706 C C . MET A 1 87 ? -3.227 7.199 -4.229 1.00 89.88 87 MET A C 1
ATOM 708 O O . MET A 1 87 ? -4.120 7.587 -3.482 1.00 89.88 87 MET A O 1
ATOM 712 N N . MET A 1 88 ? -3.421 7.033 -5.540 1.00 91.19 88 MET A N 1
ATOM 713 C CA . MET A 1 88 ? -4.720 7.256 -6.185 1.00 91.19 88 MET A CA 1
ATOM 714 C C . MET A 1 88 ? -5.799 6.331 -5.619 1.00 91.19 88 MET A C 1
ATOM 716 O O . MET A 1 88 ? -6.911 6.772 -5.343 1.00 91.19 88 MET A O 1
ATOM 720 N N . TYR A 1 89 ? -5.468 5.055 -5.418 1.00 92.56 89 TYR A N 1
ATOM 721 C CA . TYR A 1 89 ? -6.393 4.084 -4.843 1.00 92.56 89 TYR A CA 1
ATOM 722 C C . TYR A 1 89 ? -6.754 4.420 -3.389 1.00 92.56 89 TYR A C 1
ATOM 724 O O . TYR A 1 89 ? -7.920 4.352 -2.998 1.00 92.56 89 TYR A O 1
ATOM 732 N N . ALA A 1 90 ? -5.763 4.823 -2.592 1.00 91.94 90 ALA A N 1
ATOM 733 C CA . ALA A 1 90 ? -5.935 5.122 -1.176 1.00 91.94 90 ALA A CA 1
ATOM 734 C C . ALA A 1 90 ? -6.591 6.486 -0.894 1.00 91.94 90 ALA A C 1
ATOM 736 O O . ALA A 1 90 ? -7.051 6.707 0.225 1.00 91.94 90 ALA A O 1
ATOM 737 N N . GLN A 1 91 ? -6.675 7.388 -1.880 1.00 89.56 91 GLN A N 1
ATOM 738 C CA . GLN A 1 91 ? -7.173 8.760 -1.692 1.00 89.56 91 GLN A CA 1
ATOM 739 C C . GLN A 1 91 ? -8.547 8.830 -1.040 1.00 89.56 91 GLN A C 1
ATOM 741 O O . GLN A 1 91 ? -8.765 9.640 -0.147 1.00 89.56 91 GLN A O 1
ATOM 746 N N . SER A 1 92 ? -9.464 7.967 -1.458 1.00 88.44 92 SER A N 1
ATOM 747 C CA . SER A 1 92 ? -10.832 7.959 -0.935 1.00 88.44 92 SER A CA 1
ATOM 748 C C . SER A 1 92 ? -10.996 7.151 0.358 1.00 88.44 92 SER A C 1
ATOM 750 O O . SER A 1 92 ? -12.102 7.081 0.888 1.00 88.44 92 SER A O 1
ATOM 752 N N . LYS A 1 93 ? -9.927 6.521 0.865 1.00 90.00 93 LYS A N 1
ATOM 753 C CA . LYS A 1 93 ? -10.007 5.500 1.923 1.00 90.00 93 LYS A CA 1
ATOM 754 C C . LYS A 1 93 ? -9.614 5.990 3.307 1.00 90.00 93 LYS A C 1
ATOM 756 O O . LYS A 1 93 ? -9.980 5.355 4.289 1.00 90.00 93 LYS A O 1
ATOM 761 N N . GLY A 1 94 ? -8.879 7.091 3.412 1.00 87.12 94 GLY A N 1
ATOM 762 C CA . GLY A 1 94 ? -8.426 7.572 4.709 1.00 87.12 94 GLY A CA 1
ATOM 763 C C . GLY A 1 94 ? -7.881 8.988 4.678 1.00 87.12 94 GLY A C 1
ATOM 764 O O . GLY A 1 94 ? -7.552 9.538 3.631 1.00 87.12 94 GLY A O 1
ATOM 765 N N . THR A 1 95 ? -7.764 9.568 5.869 1.00 86.69 95 THR A N 1
ATOM 766 C CA . THR A 1 95 ? -7.206 10.912 6.075 1.00 86.69 95 THR A CA 1
ATOM 767 C C . THR A 1 95 ? -5.694 10.948 5.842 1.00 86.69 95 THR A C 1
ATOM 769 O O . THR A 1 95 ? -5.154 11.952 5.376 1.00 86.69 95 THR A O 1
ATOM 772 N N . TYR A 1 96 ? -5.013 9.844 6.158 1.00 87.62 96 TYR A N 1
ATOM 773 C CA . TYR A 1 96 ? -3.565 9.700 6.060 1.00 87.62 96 TYR A CA 1
ATOM 774 C C . TYR A 1 96 ? -3.210 8.480 5.216 1.00 87.62 96 TYR A C 1
ATOM 776 O O . TYR A 1 96 ? -3.806 7.416 5.372 1.00 87.62 96 TYR A O 1
ATOM 784 N N . TYR A 1 97 ? -2.200 8.623 4.363 1.00 89.12 97 TYR A N 1
ATOM 785 C CA . TYR A 1 97 ? -1.649 7.533 3.560 1.00 89.12 97 TYR A CA 1
ATOM 786 C C . TYR A 1 97 ? -0.238 7.201 4.015 1.00 89.12 97 TYR A C 1
ATOM 788 O O . TYR A 1 97 ? 0.595 8.093 3.958 1.00 89.12 97 TYR A O 1
ATOM 796 N N . VAL A 1 98 ? 0.058 5.952 4.386 1.00 89.31 98 VAL A N 1
ATOM 797 C CA . VAL A 1 98 ? 1.412 5.513 4.769 1.00 89.31 98 VAL A CA 1
ATOM 798 C C . VAL A 1 98 ? 1.981 4.577 3.702 1.00 89.31 98 VAL A C 1
ATOM 800 O O . VAL A 1 98 ? 1.460 3.484 3.500 1.00 89.31 98 VAL A O 1
ATOM 803 N N . GLN A 1 99 ? 3.085 4.975 3.058 1.00 87.88 99 GLN A N 1
ATOM 804 C CA . GLN A 1 99 ? 3.858 4.082 2.186 1.00 87.88 99 GLN A CA 1
ATOM 805 C C . GLN A 1 99 ? 4.812 3.224 3.017 1.00 87.88 99 GLN A C 1
ATOM 807 O O . GLN A 1 99 ? 5.618 3.753 3.789 1.00 87.88 99 GLN A O 1
ATOM 812 N N . LEU A 1 100 ? 4.753 1.913 2.806 1.00 87.38 100 LEU A N 1
ATOM 813 C CA . LEU A 1 100 ? 5.633 0.920 3.411 1.00 87.38 100 LEU A CA 1
ATOM 814 C C . LEU A 1 100 ? 6.251 0.053 2.302 1.00 87.38 100 LEU A C 1
ATOM 816 O O . LEU A 1 100 ? 5.624 -0.140 1.257 1.00 87.38 100 LEU A O 1
ATOM 820 N N . GLU A 1 101 ? 7.478 -0.414 2.522 1.00 84.56 101 GLU A N 1
ATOM 821 C CA . GLU A 1 101 ? 8.119 -1.459 1.709 1.00 84.56 101 GLU A CA 1
ATOM 822 C C . GLU A 1 101 ? 7.780 -2.840 2.300 1.00 84.56 101 GLU A C 1
ATOM 824 O O . GLU A 1 101 ? 7.257 -2.934 3.413 1.00 84.56 101 GLU A O 1
ATOM 829 N N . ASP A 1 102 ? 7.996 -3.910 1.540 1.00 81.44 102 ASP A N 1
ATOM 830 C CA . ASP A 1 102 ? 7.633 -5.282 1.913 1.00 81.44 102 ASP A CA 1
ATOM 831 C C . ASP A 1 102 ? 8.615 -5.936 2.899 1.00 81.44 102 ASP A C 1
ATOM 833 O O . ASP A 1 102 ? 8.256 -6.893 3.586 1.00 81.44 102 ASP A O 1
ATOM 837 N N . ASP A 1 103 ? 9.827 -5.399 3.023 1.00 80.81 103 ASP A N 1
ATOM 838 C CA . ASP A 1 103 ? 10.916 -5.924 3.852 1.00 80.81 103 ASP A CA 1
ATOM 839 C C . ASP A 1 103 ? 11.030 -5.264 5.240 1.00 80.81 103 ASP A C 1
ATOM 841 O O . ASP A 1 103 ? 12.033 -5.413 5.946 1.00 80.81 103 ASP A O 1
ATOM 845 N N . ILE A 1 104 ? 9.981 -4.566 5.679 1.00 82.25 104 ILE A N 1
ATOM 846 C CA . ILE A 1 104 ? 9.987 -3.857 6.957 1.00 82.25 104 ILE A CA 1
ATOM 847 C C . ILE A 1 104 ? 9.447 -4.706 8.108 1.00 82.25 104 ILE A C 1
ATOM 849 O O . ILE A 1 104 ? 8.505 -5.488 7.975 1.00 82.25 104 ILE A O 1
ATOM 853 N N . VAL A 1 105 ? 9.987 -4.465 9.302 1.00 81.75 105 VAL A N 1
ATOM 854 C CA . VAL A 1 105 ? 9.463 -5.025 10.551 1.00 81.75 105 VAL A CA 1
ATOM 855 C C . VAL A 1 105 ? 8.930 -3.892 11.417 1.00 81.75 105 VAL A C 1
ATOM 857 O O . VAL A 1 105 ? 9.682 -3.027 11.870 1.00 81.75 105 VAL A O 1
ATOM 860 N N . ALA A 1 106 ? 7.621 -3.902 11.663 1.00 81.00 106 ALA A N 1
ATOM 861 C CA . ALA A 1 106 ? 6.982 -2.927 12.534 1.00 81.00 106 ALA A CA 1
ATOM 862 C C . ALA A 1 106 ? 7.367 -3.160 14.004 1.00 81.00 106 ALA A C 1
ATOM 864 O O . ALA A 1 106 ? 7.447 -4.294 14.480 1.00 81.00 106 ALA A O 1
ATOM 865 N N . ARG A 1 107 ? 7.586 -2.068 14.742 1.00 83.81 107 ARG A N 1
ATOM 866 C CA . ARG A 1 107 ? 7.715 -2.106 16.205 1.00 83.81 107 ARG A CA 1
ATOM 867 C C . ARG A 1 107 ? 6.319 -2.146 16.849 1.00 83.81 107 ARG A C 1
ATOM 869 O O . ARG A 1 107 ? 5.374 -1.619 16.259 1.00 83.81 107 ARG A O 1
ATOM 876 N N . PRO A 1 108 ? 6.177 -2.697 18.065 1.00 82.62 108 PRO A N 1
ATOM 877 C CA . PRO A 1 108 ? 4.925 -2.594 18.812 1.00 82.62 108 PRO A CA 1
ATOM 878 C C . PRO A 1 108 ? 4.470 -1.133 18.936 1.00 82.62 108 PRO A C 1
ATOM 880 O O . PRO A 1 108 ? 5.300 -0.237 19.098 1.00 82.62 108 PRO A O 1
ATOM 883 N N . ASN A 1 109 ? 3.158 -0.892 18.868 1.00 84.12 109 ASN A N 1
ATOM 884 C CA . ASN A 1 109 ? 2.534 0.441 18.925 1.00 84.12 109 ASN 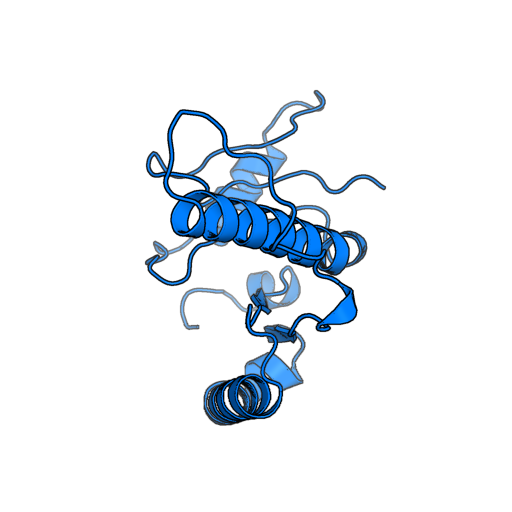A CA 1
ATOM 885 C C . ASN A 1 109 ? 2.914 1.406 17.784 1.00 84.12 109 ASN A C 1
ATOM 887 O O . ASN A 1 109 ? 2.707 2.618 17.917 1.00 84.12 109 ASN A O 1
ATOM 891 N N . TYR A 1 110 ? 3.462 0.913 16.665 1.00 86.75 110 TYR A N 1
ATOM 892 C CA . TYR A 1 110 ? 3.829 1.764 15.525 1.00 86.75 110 TYR A CA 1
ATOM 893 C C . TYR A 1 110 ? 2.647 2.618 15.038 1.00 86.75 110 TYR A C 1
ATOM 895 O O . TYR A 1 110 ? 2.815 3.815 14.820 1.00 86.75 110 TYR A O 1
ATOM 903 N N . PHE A 1 111 ? 1.451 2.031 14.931 1.00 87.56 111 PHE A N 1
ATOM 904 C CA . PHE A 1 111 ? 0.260 2.706 14.422 1.00 87.56 111 PHE A CA 1
ATOM 905 C C . PHE A 1 111 ? -0.143 3.886 15.307 1.00 87.56 111 PHE A C 1
ATOM 907 O O . PHE A 1 111 ? -0.137 5.029 14.850 1.00 87.56 111 PHE A O 1
ATOM 914 N N . THR A 1 112 ? -0.407 3.628 16.591 1.00 87.62 112 THR A N 1
ATOM 915 C CA . THR A 1 112 ? -0.745 4.676 17.563 1.00 87.62 112 THR A CA 1
ATOM 916 C C . THR A 1 112 ? 0.333 5.765 17.623 1.00 87.62 112 THR A C 1
ATOM 918 O O . THR A 1 112 ? 0.010 6.952 17.670 1.00 87.62 112 THR A O 1
ATOM 921 N N . THR A 1 113 ? 1.616 5.392 17.561 1.00 88.00 113 THR A N 1
ATOM 922 C CA . THR A 1 113 ? 2.727 6.358 17.562 1.00 88.00 113 THR A CA 1
ATOM 923 C C . THR A 1 113 ? 2.690 7.261 16.328 1.00 88.00 113 THR A C 1
ATOM 925 O O . THR A 1 113 ? 2.746 8.483 16.467 1.00 88.00 113 THR A O 1
ATOM 928 N N . MET A 1 114 ? 2.543 6.686 15.129 1.00 88.00 114 MET A N 1
ATOM 929 C CA . MET A 1 114 ? 2.453 7.453 13.881 1.00 88.00 114 MET A CA 1
ATOM 930 C C . MET A 1 114 ? 1.220 8.357 13.859 1.00 88.00 114 MET A C 1
ATOM 932 O O . MET A 1 114 ? 1.328 9.530 13.505 1.00 88.00 114 MET A O 1
ATOM 936 N N . LYS A 1 115 ? 0.061 7.837 14.281 1.00 87.38 115 LYS A N 1
ATOM 937 C CA . LYS A 1 115 ? -1.197 8.589 14.332 1.00 87.38 115 LYS A CA 1
ATOM 938 C C . LYS A 1 115 ? -1.094 9.784 15.277 1.00 87.38 115 LYS A C 1
ATOM 940 O O . LYS A 1 115 ? -1.407 10.903 14.881 1.00 87.38 115 LYS A O 1
ATOM 945 N N . ASN A 1 116 ? -0.614 9.571 16.501 1.00 88.44 116 ASN A N 1
ATOM 946 C CA . ASN A 1 116 ? -0.456 10.649 17.478 1.00 88.44 116 ASN A CA 1
ATOM 947 C C . ASN A 1 116 ? 0.532 11.710 16.991 1.00 88.44 116 ASN A C 1
ATOM 949 O O . ASN A 1 116 ? 0.260 12.899 17.131 1.00 88.44 116 ASN A O 1
ATOM 953 N N . PHE A 1 117 ? 1.643 11.295 16.380 1.00 86.88 117 PHE A N 1
ATOM 954 C CA . PHE A 1 117 ? 2.610 12.229 15.815 1.00 86.88 117 PHE A CA 1
ATOM 955 C C . PHE A 1 117 ? 2.003 13.070 14.686 1.00 86.88 117 PHE A C 1
ATOM 957 O O . PHE A 1 117 ? 2.204 14.282 14.669 1.00 86.88 117 PHE A O 1
ATOM 964 N N . ALA A 1 118 ? 1.229 12.458 13.782 1.00 84.69 118 ALA A N 1
ATOM 965 C CA . ALA A 1 118 ? 0.551 13.165 12.695 1.00 84.69 118 ALA A CA 1
ATOM 966 C C . ALA A 1 118 ? -0.505 14.161 13.207 1.00 84.69 118 ALA A C 1
ATOM 968 O O . ALA A 1 118 ? -0.608 15.264 12.676 1.00 84.69 118 ALA A O 1
ATOM 969 N N . LEU A 1 119 ? -1.253 13.806 14.259 1.00 84.94 119 LEU A N 1
ATOM 970 C CA . LEU A 1 119 ? -2.259 14.678 14.883 1.00 84.94 119 LEU A CA 1
ATOM 971 C C . LEU A 1 119 ? -1.652 15.852 15.664 1.00 84.94 119 LEU A C 1
ATOM 973 O O . LEU A 1 119 ? -2.310 16.874 15.837 1.00 84.94 119 LEU A O 1
ATOM 977 N N . GLN A 1 120 ? -0.423 15.702 16.160 1.00 85.44 120 GLN A N 1
ATOM 978 C CA . GLN A 1 120 ? 0.296 16.753 16.886 1.00 85.44 120 GLN A CA 1
ATOM 979 C C . GLN A 1 120 ? 0.965 17.775 15.963 1.00 85.44 120 GLN A C 1
ATOM 981 O O . GLN A 1 120 ? 1.426 18.808 16.453 1.00 85.44 120 GLN A O 1
ATOM 986 N N . GLN A 1 121 ? 1.041 17.509 14.655 1.00 80.88 121 GLN A N 1
ATOM 987 C CA . GLN A 1 121 ? 1.613 18.479 13.731 1.00 80.88 121 GLN A CA 1
ATOM 988 C C . GLN A 1 121 ? 0.705 19.714 13.642 1.00 80.88 121 GLN A C 1
ATOM 990 O O . GLN A 1 121 ? -0.514 19.561 13.513 1.00 80.88 121 GLN A O 1
ATOM 995 N N . PRO A 1 122 ? 1.271 20.935 13.720 1.00 69.38 122 PRO A N 1
ATOM 996 C CA . PRO A 1 122 ? 0.497 22.158 13.562 1.00 69.38 122 PRO A CA 1
ATOM 997 C C . PRO A 1 122 ? -0.244 22.151 12.221 1.00 69.38 122 PRO A C 1
ATOM 999 O O . PRO A 1 122 ? 0.184 21.497 11.273 1.00 69.38 122 PRO A O 1
ATOM 1002 N N . SER A 1 123 ? -1.350 22.896 12.135 1.00 62.66 123 SER A N 1
ATOM 1003 C CA . SER A 1 123 ? -2.241 22.954 10.965 1.00 62.66 123 SER A CA 1
ATOM 1004 C C . SER A 1 123 ? -1.613 23.561 9.699 1.00 62.66 123 SER A C 1
ATOM 1006 O O . SER A 1 123 ? -2.343 24.017 8.821 1.00 62.66 123 SER A O 1
ATOM 1008 N N . GLU A 1 124 ? -0.287 23.639 9.618 1.00 54.81 124 GLU A N 1
ATOM 1009 C CA . GLU A 1 124 ? 0.419 24.033 8.408 1.00 54.81 124 GLU A CA 1
ATOM 1010 C C . GLU A 1 124 ? 0.463 22.864 7.419 1.00 54.81 124 GLU A C 1
ATOM 1012 O O . GLU A 1 124 ? 0.522 21.696 7.802 1.00 54.81 124 GLU A O 1
ATOM 1017 N N . GLU A 1 125 ? 0.393 23.200 6.132 1.00 63.84 125 GLU A N 1
ATOM 1018 C CA . GLU A 1 125 ? 0.315 22.292 4.986 1.00 63.84 125 GLU A CA 1
ATOM 1019 C C . GLU A 1 125 ? 1.581 21.425 4.847 1.00 63.84 125 GLU A C 1
ATOM 1021 O O . GLU A 1 125 ? 2.447 21.664 4.005 1.00 63.84 125 GLU A O 1
ATOM 1026 N N . TRP A 1 126 ? 1.722 20.395 5.679 1.00 72.50 126 TRP A N 1
ATOM 1027 C CA . TRP A 1 126 ? 2.807 19.431 5.540 1.00 72.50 126 TRP A CA 1
ATOM 1028 C C . TRP A 1 126 ? 2.489 18.424 4.428 1.00 72.50 126 TRP A C 1
ATOM 1030 O O . TRP A 1 126 ? 1.384 17.903 4.328 1.00 72.50 126 TRP A O 1
ATOM 1040 N N . MET A 1 127 ? 3.472 18.136 3.571 1.00 65.12 127 MET A N 1
ATOM 1041 C CA . MET A 1 127 ? 3.296 17.221 2.434 1.00 65.12 127 MET A CA 1
ATOM 1042 C C . MET A 1 127 ? 3.634 15.769 2.794 1.00 65.12 127 MET A C 1
ATOM 1044 O O . MET A 1 127 ? 3.018 14.845 2.267 1.00 65.12 127 MET A O 1
ATOM 1048 N N . ILE A 1 128 ? 4.641 15.561 3.648 1.00 76.50 128 ILE A N 1
ATOM 1049 C CA . ILE A 1 128 ? 5.184 14.257 4.045 1.00 76.50 128 ILE A CA 1
ATOM 1050 C C . ILE A 1 128 ? 5.708 14.372 5.482 1.00 76.50 128 ILE A C 1
ATOM 1052 O O . ILE A 1 128 ? 6.402 15.338 5.790 1.00 76.50 128 ILE A O 1
ATOM 1056 N N . LEU A 1 129 ? 5.459 13.373 6.327 1.00 74.69 129 LEU A N 1
ATOM 1057 C CA . LEU A 1 129 ? 6.252 13.136 7.545 1.00 74.69 129 LEU A CA 1
ATOM 1058 C C . LEU A 1 129 ? 7.131 11.909 7.308 1.00 74.69 129 LEU A C 1
ATOM 1060 O O . LEU A 1 129 ? 6.730 11.045 6.547 1.00 74.69 129 LEU A O 1
ATOM 1064 N N . GLU A 1 130 ? 8.309 11.803 7.912 1.00 72.25 130 GLU A N 1
ATOM 1065 C CA . GLU A 1 130 ? 9.212 10.659 7.705 1.00 72.25 130 GLU A CA 1
ATOM 1066 C C . GLU A 1 130 ? 9.480 9.955 9.039 1.00 72.25 130 GLU A C 1
ATOM 1068 O O . GLU A 1 130 ? 9.914 10.587 10.000 1.00 72.25 130 GLU A O 1
ATOM 1073 N N . PHE A 1 131 ? 9.218 8.645 9.106 1.00 69.62 131 PHE A N 1
ATOM 1074 C CA . PHE A 1 131 ? 9.373 7.836 10.328 1.00 69.62 131 PHE A CA 1
ATOM 1075 C C . PHE A 1 131 ? 10.550 6.844 10.274 1.00 69.62 131 PHE A C 1
ATOM 1077 O O . PHE A 1 131 ? 10.779 6.103 11.229 1.00 69.62 131 PHE A O 1
ATOM 1084 N N . SER A 1 132 ? 11.312 6.828 9.177 1.00 64.06 132 SER A N 1
ATOM 1085 C CA . SER A 1 132 ? 12.503 5.994 8.984 1.00 64.06 132 SER A CA 1
ATOM 1086 C C . SER A 1 132 ? 13.6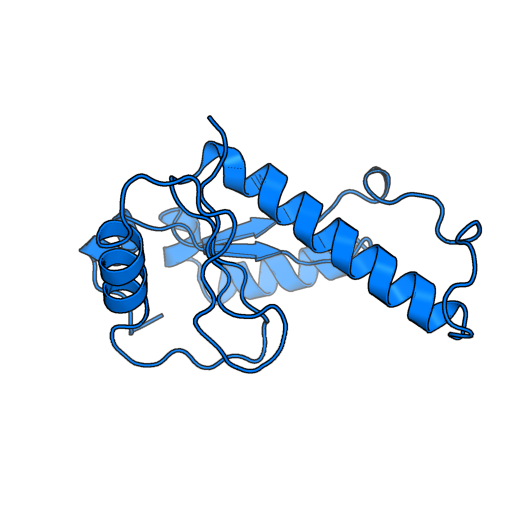29 6.807 8.343 1.00 64.06 132 SER A C 1
ATOM 1088 O O . SER A 1 132 ? 13.375 7.660 7.499 1.00 64.06 132 SER A O 1
ATOM 1090 N N . GLN A 1 133 ? 14.880 6.522 8.720 1.00 49.56 133 GLN A N 1
ATOM 1091 C CA . GLN A 1 133 ? 16.079 7.128 8.115 1.00 49.56 133 GLN A CA 1
ATOM 1092 C C . GLN A 1 133 ? 16.495 6.453 6.791 1.00 49.56 133 GLN A C 1
ATOM 1094 O O . GLN A 1 133 ? 17.417 6.921 6.124 1.00 49.56 133 GLN A O 1
ATOM 1099 N N . LEU A 1 134 ? 15.841 5.348 6.409 1.00 44.88 134 LEU A N 1
ATOM 1100 C CA . LEU A 1 134 ? 16.109 4.592 5.184 1.00 44.88 134 LEU A CA 1
ATOM 1101 C C . LEU A 1 134 ? 15.003 4.843 4.147 1.00 44.88 134 LEU A C 1
ATOM 1103 O O . LEU A 1 134 ? 13.878 4.372 4.302 1.00 44.88 134 LEU A O 1
ATOM 1107 N N . GLY A 1 135 ? 15.344 5.550 3.066 1.00 55.25 135 GLY A N 1
ATOM 1108 C CA . GLY A 1 135 ? 14.550 5.583 1.831 1.00 55.25 135 GLY A CA 1
ATOM 1109 C C . GLY A 1 135 ? 13.128 6.162 1.941 1.00 55.25 135 GLY A C 1
ATOM 1110 O O . GLY A 1 135 ? 12.863 7.101 2.686 1.00 55.25 135 GLY A O 1
ATOM 1111 N N . PHE A 1 136 ? 12.209 5.646 1.115 1.00 51.59 136 PHE A N 1
ATOM 1112 C CA . PHE A 1 136 ? 10.814 6.106 0.981 1.00 51.59 136 PHE A CA 1
ATOM 1113 C C . PHE A 1 136 ? 9.848 5.460 1.997 1.00 51.59 136 PHE A C 1
ATOM 1115 O O . PHE A 1 136 ? 8.632 5.512 1.814 1.00 51.59 136 PHE A O 1
ATOM 1122 N N . ILE A 1 137 ? 10.370 4.873 3.073 1.00 52.28 137 ILE A N 1
ATOM 1123 C CA . ILE A 1 137 ? 9.607 4.077 4.037 1.00 52.28 137 ILE A CA 1
ATOM 1124 C C . ILE A 1 137 ? 9.022 4.966 5.137 1.00 52.28 137 ILE A C 1
ATOM 1126 O O . ILE A 1 137 ? 9.714 5.802 5.718 1.00 52.28 137 ILE A O 1
ATOM 1130 N N . GLY A 1 138 ? 7.750 4.745 5.474 1.00 47.00 138 GLY A N 1
ATOM 1131 C CA . GLY A 1 138 ? 7.101 5.412 6.601 1.00 47.00 138 GLY A CA 1
ATOM 1132 C C . GLY A 1 138 ? 6.854 6.886 6.319 1.00 47.00 138 GLY A C 1
ATOM 1133 O O . GLY A 1 138 ? 7.143 7.724 7.169 1.00 47.00 138 GLY A O 1
ATOM 1134 N N . LYS A 1 139 ? 6.366 7.198 5.112 1.00 55.88 139 LYS A N 1
ATOM 1135 C CA . LYS A 1 139 ? 6.099 8.567 4.667 1.00 55.88 139 LYS A CA 1
ATOM 1136 C C . LYS A 1 139 ? 4.609 8.912 4.670 1.00 55.88 139 LYS A C 1
ATOM 1138 O O . LYS A 1 139 ? 4.009 8.827 3.594 1.00 55.88 139 LYS A O 1
ATOM 1143 N N . PRO A 1 140 ? 3.972 9.256 5.811 1.00 47.44 140 PRO A N 1
ATOM 1144 C CA . PRO A 1 140 ? 2.583 9.649 5.762 1.00 47.44 140 PRO A CA 1
ATOM 1145 C C . PRO A 1 140 ? 2.391 10.942 4.991 1.00 47.44 140 PRO A C 1
ATOM 1147 O O . PRO A 1 140 ? 3.153 11.891 5.174 1.00 47.44 140 PRO A O 1
ATOM 1150 N N . ARG A 1 141 ? 1.357 10.974 4.152 1.00 53.41 141 ARG A N 1
ATOM 1151 C CA . ARG A 1 141 ? 0.881 12.180 3.469 1.00 53.41 141 ARG A CA 1
ATOM 1152 C C . ARG A 1 141 ? -0.561 12.481 3.869 1.00 53.41 141 ARG A C 1
ATOM 1154 O O . ARG A 1 141 ? -1.333 11.529 4.028 1.00 53.41 141 ARG A O 1
ATOM 1161 N N . PRO A 1 142 ? -0.945 13.760 4.007 1.00 56.00 142 PRO A N 1
ATOM 1162 C CA . PRO A 1 142 ? -2.351 14.116 4.053 1.00 56.00 142 PRO A CA 1
ATOM 1163 C C . PRO A 1 142 ? -2.939 13.904 2.658 1.00 56.00 142 PRO A C 1
ATOM 1165 O O . PRO A 1 142 ? -2.343 14.317 1.659 1.00 56.00 142 PRO A O 1
ATOM 1168 N N . MET A 1 143 ? -4.097 13.251 2.576 1.00 52.50 143 MET A N 1
ATOM 1169 C CA . MET A 1 143 ? -4.766 13.102 1.285 1.00 52.50 143 MET A CA 1
ATOM 1170 C C . MET A 1 143 ? -5.501 14.401 0.929 1.00 52.50 143 MET A C 1
ATOM 1172 O O . MET A 1 143 ? -6.235 14.935 1.768 1.00 52.50 143 MET A O 1
ATOM 1176 N N . PRO A 1 144 ? -5.309 14.941 -0.290 1.00 52.66 144 PRO A N 1
ATOM 1177 C CA . PRO A 1 144 ? -6.083 16.083 -0.749 1.00 52.66 144 PRO A CA 1
ATOM 1178 C C . PRO A 1 144 ? -7.561 15.687 -0.844 1.00 52.66 144 PRO A C 1
ATOM 1180 O O . PRO A 1 144 ? -7.882 14.608 -1.355 1.00 52.66 144 PRO A O 1
ATOM 1183 N N . LYS A 1 145 ? -8.425 16.562 -0.319 1.00 46.56 145 LYS A N 1
ATOM 1184 C CA . LYS A 1 145 ? -9.886 16.432 -0.393 1.00 46.56 145 LYS A CA 1
ATOM 1185 C C . LYS A 1 145 ? -10.388 16.475 -1.830 1.00 46.56 145 LYS A C 1
ATOM 1187 O O . LYS A 1 145 ? -9.806 17.243 -2.628 1.00 46.56 145 LYS A O 1
#

Secondary structure (DSSP, 8-state):
--SS-HHHHHS--EEEE---S-HHHHHHHHHHHHHH-HHHHHTTSEEEE---GGGS--GGGPPP-TT--HHHHHHHHHHHHHHHHHHHHHTTT-SEEEE--TT--PPTTHHHHHHHHHHHS-SS--------SSTT-SEEEEPP-